Protein AF-A0A5C8MNT0-F1 (afdb_monomer_lite)

Sequence (65 aa):
LTEGDDLTFILNKDGEIKVEVVKKQRVSELLGILKTNKPFQPVDEIRKEVYRNMAEKELKDREED

Secondary structure (DSSP, 8-state):
--TT-EEEEEE-TTSPEEEEEEE---HHHHTTTS-TTS----HHHHHHHHHHHHHHHHHHHHH--

Structure (mmCIF, N/CA/C/O backbone):
data_AF-A0A5C8MNT0-F1
#
_entry.id   AF-A0A5C8MNT0-F1
#
loop_
_atom_site.group_PDB
_atom_site.id
_atom_site.type_symbol
_atom_site.label_atom_id
_atom_site.label_alt_id
_atom_site.label_comp_id
_atom_site.label_asym_id
_atom_site.label_entity_id
_atom_site.label_seq_id
_atom_site.pdbx_PDB_ins_code
_atom_site.Cartn_x
_atom_site.Cartn_y
_atom_site.Cartn_z
_atom_site.occupancy
_atom_site.B_iso_or_equiv
_atom_site.auth_seq_id
_atom_site.auth_comp_id
_atom_site.auth_asym_id
_atom_site.auth_atom_id
_atom_site.pdbx_PDB_model_num
ATOM 1 N N . LEU A 1 1 ? -10.800 -1.284 -1.384 1.00 60.50 1 LEU A N 1
ATOM 2 C CA . LEU A 1 1 ? -9.475 -0.780 -0.999 1.00 60.50 1 LEU A CA 1
ATOM 3 C C . LEU A 1 1 ? -9.689 0.202 0.125 1.00 60.50 1 LEU A C 1
ATOM 5 O O . LEU A 1 1 ? -10.280 1.254 -0.095 1.00 60.50 1 LEU A O 1
ATOM 9 N N . THR A 1 2 ? -9.328 -0.206 1.328 1.00 64.88 2 THR A N 1
ATOM 10 C CA . THR A 1 2 ? -9.361 0.614 2.540 1.00 64.88 2 THR A CA 1
ATOM 11 C C . THR A 1 2 ? -7.979 0.606 3.181 1.00 64.88 2 THR A C 1
ATOM 13 O O . THR A 1 2 ? -7.153 -0.249 2.868 1.00 64.88 2 THR A O 1
ATOM 16 N N . GLU A 1 3 ? -7.712 1.574 4.054 1.00 64.81 3 GLU A N 1
ATOM 17 C CA . GLU A 1 3 ? -6.452 1.635 4.796 1.00 64.81 3 GLU A CA 1
ATOM 18 C C . GLU A 1 3 ? -6.219 0.326 5.573 1.00 64.81 3 GLU A C 1
ATOM 20 O O . GLU A 1 3 ? -7.125 -0.166 6.247 1.00 64.81 3 GLU A O 1
ATOM 25 N N . GLY A 1 4 ? -5.023 -0.254 5.428 1.00 70.50 4 GLY A N 1
ATOM 26 C CA . GLY A 1 4 ? -4.655 -1.547 6.018 1.00 70.50 4 GLY A CA 1
ATOM 27 C C . GLY A 1 4 ? -4.816 -2.775 5.109 1.00 70.50 4 GLY A C 1
ATOM 28 O O . GLY A 1 4 ? -4.469 -3.869 5.539 1.00 70.50 4 GLY A O 1
ATOM 29 N N . ASP A 1 5 ? -5.308 -2.633 3.875 1.00 69.56 5 ASP A N 1
ATOM 30 C CA . ASP A 1 5 ? -5.300 -3.739 2.905 1.00 69.56 5 ASP A CA 1
ATOM 31 C C . ASP A 1 5 ? -3.878 -3.974 2.345 1.00 69.56 5 ASP A C 1
ATOM 33 O O . ASP A 1 5 ? -3.227 -3.032 1.885 1.00 69.56 5 ASP A O 1
ATOM 37 N N . ASP A 1 6 ? -3.425 -5.233 2.306 1.00 72.50 6 ASP A N 1
ATOM 38 C CA . ASP A 1 6 ? -2.174 -5.621 1.638 1.00 72.50 6 ASP A CA 1
ATOM 39 C C . ASP A 1 6 ? -2.400 -5.812 0.130 1.00 72.50 6 ASP A C 1
ATOM 41 O O . ASP A 1 6 ? -3.290 -6.565 -0.296 1.00 72.50 6 ASP A O 1
ATOM 45 N N . LEU A 1 7 ? -1.563 -5.164 -0.687 1.00 77.88 7 LEU A N 1
ATOM 46 C CA . LEU A 1 7 ? -1.671 -5.155 -2.148 1.00 77.88 7 LEU A CA 1
ATOM 47 C C . LEU A 1 7 ? -0.409 -5.701 -2.814 1.00 77.88 7 LEU A C 1
ATOM 49 O O . LEU A 1 7 ? 0.704 -5.332 -2.444 1.00 77.88 7 LEU A O 1
ATOM 53 N N . THR A 1 8 ? -0.591 -6.527 -3.845 1.00 73.44 8 THR A N 1
ATOM 54 C CA . THR A 1 8 ? 0.489 -6.920 -4.761 1.00 73.44 8 THR A CA 1
ATOM 55 C C . THR A 1 8 ? 0.383 -6.117 -6.047 1.00 73.44 8 THR A C 1
ATOM 57 O O . THR A 1 8 ? -0.684 -6.049 -6.658 1.00 73.44 8 THR A O 1
ATOM 60 N N . PHE A 1 9 ? 1.506 -5.531 -6.461 1.00 74.88 9 PHE A N 1
ATOM 61 C CA . PHE A 1 9 ? 1.642 -4.823 -7.728 1.00 74.88 9 PHE A CA 1
ATOM 62 C C . PHE A 1 9 ? 2.335 -5.741 -8.731 1.00 74.88 9 PHE A C 1
ATOM 64 O O . PHE A 1 9 ? 3.500 -6.096 -8.554 1.00 74.88 9 PHE A O 1
ATOM 71 N N . ILE A 1 10 ? 1.616 -6.129 -9.779 1.00 76.69 10 ILE A N 1
ATOM 72 C CA . ILE A 1 10 ? 2.141 -6.958 -10.862 1.00 76.69 10 ILE A CA 1
ATOM 73 C C . ILE A 1 10 ? 2.348 -6.048 -12.067 1.00 76.69 10 ILE A C 1
ATOM 75 O O . ILE A 1 10 ? 1.379 -5.571 -12.660 1.00 76.69 10 ILE A O 1
ATOM 79 N N . LEU A 1 11 ? 3.611 -5.806 -12.417 1.00 67.50 11 LEU A N 1
ATOM 80 C CA . LEU A 1 11 ? 3.972 -5.135 -13.661 1.00 67.50 11 LEU A CA 1
ATOM 81 C C . LEU A 1 11 ? 3.905 -6.160 -14.795 1.00 67.50 11 LEU A C 1
ATOM 83 O O . LEU A 1 11 ? 4.628 -7.160 -14.776 1.00 67.50 11 LEU A O 1
ATOM 87 N N . ASN A 1 12 ? 3.022 -5.940 -15.765 1.00 74.00 12 ASN A N 1
ATOM 88 C CA . ASN A 1 12 ? 2.991 -6.768 -16.964 1.00 74.00 12 ASN A CA 1
ATOM 89 C C . ASN A 1 12 ? 4.067 -6.314 -17.968 1.00 74.00 12 ASN A C 1
ATOM 91 O O . ASN A 1 12 ? 4.662 -5.243 -17.848 1.00 74.00 12 ASN A O 1
ATOM 95 N N . LYS A 1 13 ? 4.338 -7.157 -18.970 1.00 78.94 13 LYS A N 1
ATOM 96 C CA . LYS A 1 13 ? 5.361 -6.890 -19.997 1.00 78.94 13 LYS A CA 1
ATOM 97 C C . LYS A 1 13 ? 5.044 -5.670 -20.871 1.00 78.94 13 LYS A C 1
ATOM 99 O O . LYS A 1 13 ? 5.946 -5.159 -21.524 1.00 78.94 13 LYS A O 1
ATOM 104 N N . ASP A 1 14 ? 3.798 -5.209 -20.837 1.00 81.38 14 ASP A N 1
ATOM 105 C CA . ASP A 1 14 ? 3.299 -4.057 -21.586 1.00 81.38 14 ASP A CA 1
ATOM 106 C C . ASP A 1 14 ? 3.408 -2.746 -20.779 1.00 81.38 14 ASP A C 1
ATOM 108 O O . ASP A 1 14 ? 3.031 -1.681 -21.262 1.00 81.38 14 ASP A O 1
ATOM 112 N N . GLY A 1 15 ? 3.948 -2.806 -19.554 1.00 75.31 15 GLY A N 1
ATOM 113 C CA . GLY A 1 15 ? 4.155 -1.647 -18.684 1.00 75.31 15 GLY A CA 1
ATOM 114 C C . GLY A 1 15 ? 2.929 -1.235 -17.863 1.00 75.31 15 GLY A C 1
ATOM 115 O O . GLY A 1 15 ? 2.967 -0.213 -17.181 1.00 75.31 15 GLY A O 1
ATOM 116 N N . GLU A 1 16 ? 1.847 -2.012 -17.884 1.00 72.62 16 GLU A N 1
ATOM 117 C CA . GLU A 1 16 ? 0.673 -1.782 -17.048 1.00 72.62 16 GLU A CA 1
ATOM 118 C C . GLU A 1 16 ? 0.837 -2.436 -15.672 1.00 72.62 16 GLU A C 1
ATOM 120 O O . GLU A 1 16 ? 1.325 -3.561 -15.526 1.00 72.62 16 GLU A O 1
ATOM 125 N N . ILE A 1 17 ? 0.360 -1.735 -14.646 1.00 73.75 17 ILE A N 1
ATOM 126 C CA . ILE A 1 17 ? 0.371 -2.216 -13.268 1.00 73.75 17 ILE A CA 1
ATOM 127 C C . ILE A 1 17 ? -1.021 -2.739 -12.922 1.00 73.75 17 ILE A C 1
ATOM 129 O O . ILE A 1 17 ? -1.990 -1.978 -12.887 1.00 73.75 17 ILE A O 1
ATOM 133 N N . LYS A 1 18 ? -1.120 -4.034 -12.612 1.00 73.38 18 LYS A N 1
ATOM 134 C CA . LYS A 1 18 ? -2.318 -4.630 -12.011 1.00 73.38 18 LYS A CA 1
ATOM 135 C C . LYS A 1 18 ? -2.144 -4.740 -10.502 1.00 73.38 18 LYS A C 1
ATOM 137 O O . LYS A 1 18 ? -1.104 -5.182 -10.019 1.00 73.38 18 LYS A O 1
ATOM 142 N N . VAL A 1 19 ? -3.175 -4.322 -9.773 1.00 73.19 19 VAL A N 1
ATOM 143 C CA . VAL A 1 19 ? -3.222 -4.349 -8.308 1.00 73.19 19 VAL A CA 1
ATOM 144 C C . VAL A 1 19 ? -4.175 -5.450 -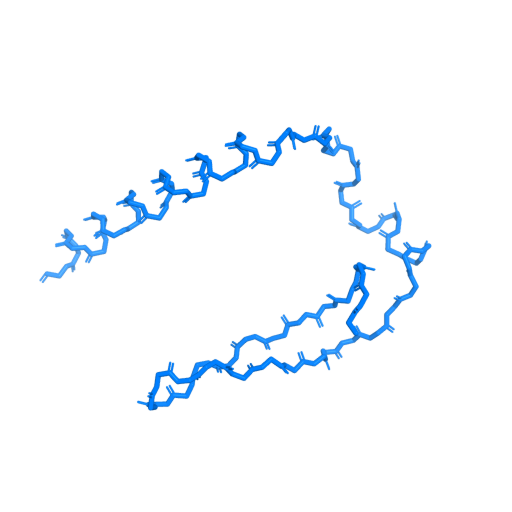7.872 1.00 73.19 19 VAL A C 1
ATOM 146 O O . VAL A 1 19 ? -5.362 -5.400 -8.196 1.00 73.19 19 VAL A O 1
ATOM 149 N N . GLU A 1 20 ? -3.672 -6.417 -7.111 1.00 74.44 20 GLU A N 1
ATOM 150 C CA . GLU A 1 20 ? -4.481 -7.492 -6.533 1.00 74.44 20 GLU A CA 1
ATOM 151 C C . GLU A 1 20 ? -4.482 -7.414 -5.004 1.00 74.44 2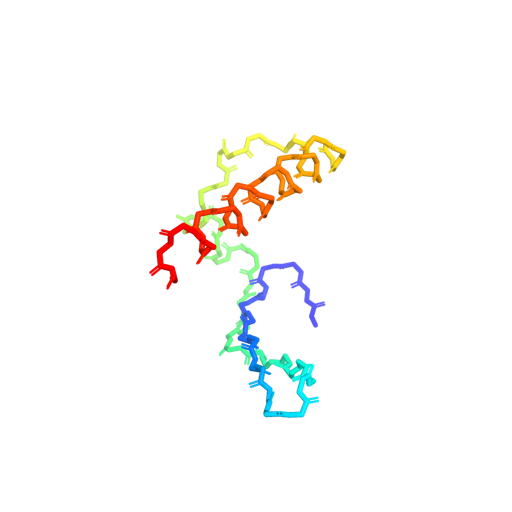0 GLU A C 1
ATOM 153 O O . GLU A 1 20 ? -3.448 -7.181 -4.370 1.00 74.44 20 GLU A O 1
ATOM 158 N N . VAL A 1 21 ? -5.662 -7.606 -4.408 1.00 68.00 21 VAL A N 1
ATOM 159 C CA . VAL A 1 21 ? -5.821 -7.663 -2.950 1.00 68.00 21 VAL A CA 1
ATOM 160 C C . VAL A 1 21 ? -5.372 -9.038 -2.478 1.00 68.00 21 VAL A C 1
ATOM 162 O O . VAL A 1 21 ? -6.009 -10.041 -2.793 1.00 68.00 21 VAL A O 1
ATOM 165 N N . VAL A 1 22 ? -4.291 -9.079 -1.705 1.00 65.31 22 VAL A N 1
ATOM 166 C CA . VAL A 1 22 ? -3.704 -10.336 -1.217 1.00 65.31 22 VAL A CA 1
ATOM 167 C C . VAL A 1 22 ? -4.458 -10.837 0.004 1.00 65.31 22 VAL A C 1
ATOM 169 O O . VAL A 1 22 ? -4.715 -12.031 0.154 1.00 65.31 22 VAL A O 1
ATOM 172 N N . LYS A 1 23 ? -4.815 -9.916 0.901 1.00 67.69 23 LYS A N 1
ATOM 173 C CA . LYS A 1 23 ? -5.464 -10.245 2.162 1.00 67.69 23 LYS A CA 1
ATOM 174 C C . LYS A 1 23 ? -6.261 -9.058 2.671 1.00 67.69 23 LYS A C 1
ATOM 176 O O . LYS A 1 23 ? -5.776 -7.932 2.696 1.00 67.69 23 LYS A O 1
ATOM 181 N N . LYS A 1 24 ? -7.487 -9.336 3.107 1.00 69.44 24 LYS A N 1
ATOM 182 C CA . LYS A 1 24 ? -8.375 -8.345 3.711 1.00 69.44 24 LYS A CA 1
ATOM 183 C C . LYS A 1 24 ? -8.397 -8.554 5.217 1.00 69.44 24 LYS A C 1
ATOM 185 O O . LYS A 1 24 ? -8.814 -9.617 5.675 1.00 69.44 24 LYS A O 1
ATOM 190 N N . GLN A 1 25 ? -7.940 -7.564 5.972 1.00 68.19 25 GLN A N 1
ATOM 191 C CA . GLN A 1 25 ? -7.885 -7.610 7.43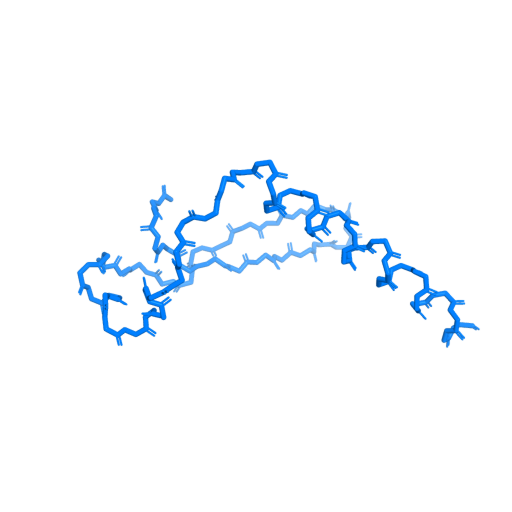4 1.00 68.19 25 GLN A CA 1
ATOM 192 C C . GLN A 1 25 ? -8.514 -6.353 8.021 1.00 68.19 25 GLN A C 1
ATOM 194 O O . GLN A 1 25 ? -8.552 -5.303 7.379 1.00 68.19 25 GLN A O 1
ATOM 199 N N . ARG A 1 26 ? -9.043 -6.446 9.241 1.00 71.00 26 ARG A N 1
ATOM 200 C CA . ARG A 1 26 ? -9.509 -5.248 9.947 1.00 71.00 26 ARG A CA 1
ATOM 201 C C . ARG A 1 26 ? -8.303 -4.485 10.480 1.00 71.00 26 ARG A C 1
ATOM 203 O O . ARG A 1 26 ? -7.381 -5.086 11.017 1.00 71.00 26 ARG A O 1
ATOM 210 N N . VAL A 1 27 ? -8.361 -3.155 10.451 1.00 68.12 27 VAL A N 1
ATOM 211 C CA . VAL A 1 27 ? -7.310 -2.284 11.017 1.00 68.12 27 VAL A CA 1
ATOM 212 C C . VAL A 1 27 ? -6.994 -2.640 12.479 1.00 68.12 27 VAL A C 1
ATOM 214 O O . VAL A 1 27 ? -5.838 -2.639 12.889 1.00 68.12 27 VAL A O 1
ATOM 217 N N . SER A 1 28 ? -8.005 -3.047 13.256 1.00 71.56 28 SER A N 1
ATOM 218 C CA . SER A 1 28 ? -7.836 -3.519 14.637 1.00 71.56 28 SER A CA 1
ATOM 219 C C . SER A 1 28 ? -6.967 -4.775 14.768 1.00 71.56 28 SER A C 1
ATOM 221 O O . SER A 1 28 ? -6.292 -4.944 15.776 1.00 71.56 28 SER A O 1
ATOM 223 N N . GLU A 1 29 ? -6.975 -5.658 13.768 1.00 71.62 29 GLU A N 1
ATOM 224 C CA . GLU A 1 29 ? -6.158 -6.881 13.740 1.00 71.62 29 GLU A CA 1
ATOM 225 C C . GLU A 1 29 ? -4.691 -6.568 13.417 1.00 71.62 29 GLU A C 1
ATOM 227 O O . GLU A 1 29 ? -3.797 -7.337 13.760 1.00 71.62 29 GLU A O 1
ATOM 232 N N . LEU A 1 30 ? -4.439 -5.420 12.784 1.00 68.31 30 LEU A N 1
ATOM 233 C CA . LEU A 1 30 ? -3.112 -4.965 12.377 1.00 68.31 30 LEU A CA 1
ATOM 234 C C . LEU A 1 30 ? -2.441 -4.068 13.426 1.00 68.31 30 LEU A C 1
ATOM 236 O O . LEU A 1 30 ? -1.229 -3.868 13.371 1.00 68.31 30 LEU A O 1
ATOM 240 N N . LEU A 1 31 ? -3.200 -3.568 14.405 1.00 58.91 31 LEU A N 1
ATOM 241 C CA . LEU A 1 31 ? -2.777 -2.550 15.376 1.00 58.91 31 LEU A CA 1
ATOM 242 C C . LEU A 1 31 ? -1.599 -2.979 16.279 1.00 58.91 31 LEU A C 1
ATOM 244 O O . LEU A 1 31 ? -0.923 -2.119 16.835 1.00 58.91 31 LEU A O 1
ATOM 248 N N . GLY A 1 32 ? -1.333 -4.288 16.396 1.00 59.91 32 GLY A N 1
ATOM 249 C CA . GLY A 1 32 ? -0.175 -4.854 17.110 1.00 59.91 32 GLY A CA 1
ATOM 250 C C . GLY A 1 32 ? 0.930 -5.439 16.217 1.00 59.91 32 GLY A C 1
ATOM 251 O O . GLY A 1 32 ? 1.983 -5.814 16.725 1.00 59.91 32 GLY A O 1
ATOM 252 N N . ILE A 1 33 ? 0.698 -5.537 14.905 1.00 63.06 33 ILE A N 1
ATOM 253 C CA . ILE A 1 33 ? 1.652 -6.085 13.921 1.00 63.06 33 ILE A CA 1
ATOM 254 C C . ILE A 1 33 ? 2.358 -4.944 13.187 1.00 63.06 33 ILE A C 1
ATOM 256 O O . ILE A 1 33 ? 3.568 -4.983 12.961 1.00 63.06 33 ILE A O 1
ATOM 260 N N . LEU A 1 34 ? 1.603 -3.906 12.828 1.00 60.38 34 LEU A N 1
ATOM 261 C CA . LEU A 1 34 ? 2.149 -2.697 12.239 1.00 60.38 34 LEU A CA 1
ATOM 262 C C . LEU A 1 34 ? 2.942 -1.950 13.312 1.00 60.38 34 LEU A C 1
ATOM 264 O O . LEU A 1 34 ? 2.466 -1.750 14.428 1.00 60.38 34 LEU A O 1
ATOM 268 N N . LYS A 1 35 ? 4.157 -1.506 12.973 1.00 58.34 35 LYS A N 1
ATOM 269 C CA . LYS A 1 35 ? 4.920 -0.571 13.809 1.00 58.34 35 LYS A CA 1
ATOM 270 C C . LYS A 1 35 ? 4.204 0.786 13.806 1.00 58.34 35 LYS A C 1
ATOM 272 O O . LYS A 1 35 ? 4.590 1.702 13.089 1.00 58.34 35 LYS A O 1
ATOM 277 N N . THR A 1 36 ? 3.150 0.903 14.605 1.00 58.81 36 THR A N 1
ATOM 278 C CA . THR A 1 36 ? 2.273 2.078 14.726 1.00 58.81 36 THR A CA 1
ATOM 279 C C . THR A 1 36 ? 2.923 3.244 15.474 1.00 58.81 36 THR A C 1
ATOM 281 O O . THR A 1 36 ? 2.384 4.342 15.488 1.00 58.81 36 THR A O 1
ATOM 284 N N . ASN A 1 37 ? 4.127 3.050 16.020 1.00 59.44 37 ASN A N 1
ATOM 285 C CA . ASN A 1 37 ? 4.887 4.099 16.703 1.00 59.44 37 ASN A CA 1
ATOM 286 C C . ASN A 1 37 ? 5.625 5.056 15.754 1.00 59.44 37 ASN A C 1
ATOM 288 O O . ASN A 1 37 ? 6.403 5.882 16.233 1.00 59.44 37 ASN A O 1
ATOM 292 N N . LYS A 1 38 ? 5.448 4.955 14.428 1.00 62.88 38 LYS A N 1
ATOM 293 C CA . LYS A 1 38 ? 6.018 5.962 13.529 1.00 62.88 38 LYS A CA 1
ATOM 294 C C . LYS A 1 38 ? 5.133 7.212 13.623 1.00 62.88 38 LYS A C 1
ATOM 296 O O . LYS A 1 38 ? 3.966 7.129 13.242 1.00 62.88 38 LYS A O 1
ATOM 301 N N . PRO A 1 39 ? 5.634 8.344 14.150 1.00 67.75 39 PRO A N 1
ATOM 302 C CA . PRO A 1 39 ? 4.854 9.572 14.165 1.00 67.75 39 PRO A CA 1
ATOM 303 C C . PRO A 1 39 ? 4.434 9.910 12.735 1.00 67.75 39 PRO A C 1
ATOM 305 O O . PRO A 1 39 ? 5.222 9.759 11.798 1.00 67.75 39 PRO A O 1
ATOM 308 N N . PHE A 1 40 ? 3.179 10.329 12.573 1.00 66.50 40 PHE A N 1
ATOM 309 C CA . PHE A 1 40 ? 2.663 10.750 11.278 1.00 66.50 40 PHE A CA 1
ATOM 310 C C . PHE A 1 40 ? 3.483 11.947 10.791 1.00 66.50 40 PHE A C 1
ATOM 312 O O . PHE A 1 40 ? 3.436 13.023 11.388 1.00 66.50 40 PHE A O 1
ATOM 319 N N . GLN A 1 41 ? 4.265 11.743 9.733 1.00 72.94 41 GLN A N 1
ATOM 320 C CA . GLN A 1 41 ? 5.005 12.822 9.093 1.00 72.94 41 GLN A CA 1
ATOM 321 C C . GLN A 1 41 ? 4.092 13.534 8.090 1.00 72.94 41 GLN A C 1
ATOM 323 O O . GLN A 1 41 ? 3.305 12.870 7.408 1.00 72.94 41 GLN A O 1
ATOM 328 N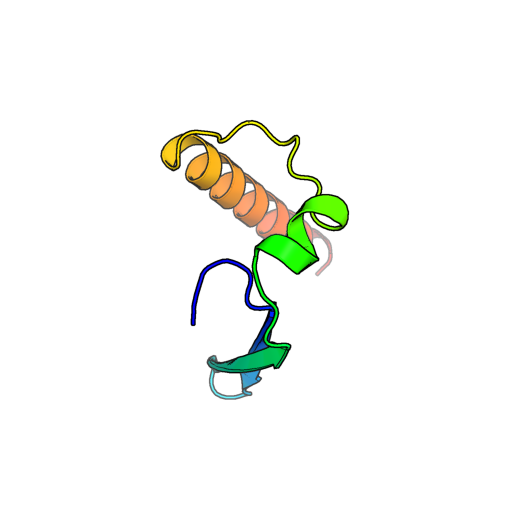 N . PRO A 1 42 ? 4.182 14.868 7.964 1.00 83.94 42 PRO A N 1
ATOM 329 C CA . PRO A 1 42 ? 3.464 15.597 6.931 1.00 83.94 42 PRO A CA 1
ATOM 330 C C . PRO A 1 42 ? 3.726 14.996 5.546 1.00 83.94 42 PRO A C 1
ATOM 332 O O . PRO A 1 42 ? 4.858 14.650 5.204 1.00 83.94 42 PRO A O 1
ATOM 335 N N . VAL A 1 43 ? 2.676 14.904 4.728 1.00 79.38 43 VAL A N 1
ATOM 336 C CA . VAL A 1 43 ? 2.722 14.273 3.395 1.00 79.38 43 VAL A CA 1
ATOM 337 C C . VAL A 1 43 ? 3.831 14.858 2.514 1.00 79.38 43 VAL A C 1
ATOM 339 O O . VAL A 1 43 ? 4.469 14.129 1.756 1.00 79.38 43 VAL A O 1
ATOM 342 N N . ASP A 1 44 ? 4.103 16.157 2.640 1.00 84.00 44 ASP A N 1
ATOM 343 C CA . ASP A 1 44 ? 5.159 16.830 1.882 1.00 84.00 44 ASP A CA 1
ATOM 344 C C . ASP A 1 44 ? 6.570 16.368 2.271 1.00 84.00 44 ASP A C 1
ATOM 346 O O . ASP A 1 44 ? 7.447 16.284 1.409 1.00 84.00 44 ASP A O 1
ATOM 350 N N . GLU A 1 45 ? 6.799 16.032 3.544 1.00 83.19 45 GLU A N 1
ATOM 351 C CA . GLU A 1 45 ? 8.075 15.478 4.007 1.00 83.19 45 GLU A CA 1
ATOM 352 C C . GLU A 1 45 ? 8.272 14.057 3.482 1.00 83.19 45 GLU A C 1
ATOM 354 O O . GLU A 1 45 ? 9.328 13.751 2.927 1.00 83.19 45 GLU A O 1
ATOM 359 N N . ILE A 1 46 ? 7.223 13.232 3.555 1.00 83.88 46 ILE A N 1
ATOM 360 C CA . ILE A 1 46 ? 7.226 11.869 3.005 1.00 83.88 46 ILE A CA 1
ATOM 361 C C . ILE A 1 46 ? 7.524 11.913 1.503 1.00 83.88 46 ILE A C 1
ATOM 363 O O . ILE A 1 46 ? 8.367 11.173 1.002 1.00 83.88 46 ILE A O 1
ATOM 367 N N . ARG A 1 47 ? 6.869 12.816 0.767 1.00 83.94 47 ARG A N 1
ATOM 368 C CA . ARG A 1 47 ? 7.048 12.952 -0.682 1.00 83.94 47 ARG A CA 1
ATOM 369 C C .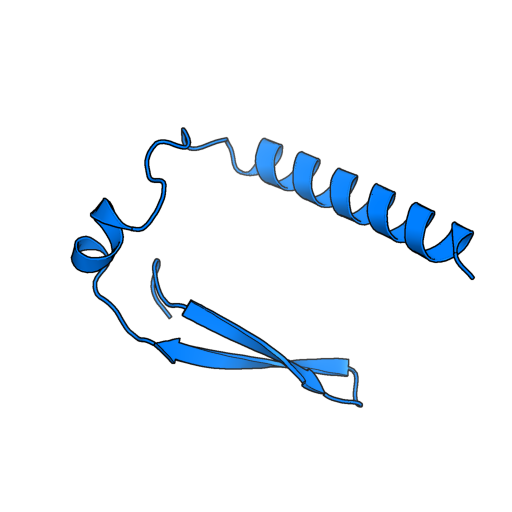 ARG A 1 47 ? 8.479 13.358 -1.047 1.00 83.94 47 ARG A C 1
ATOM 371 O O . ARG A 1 47 ? 9.041 12.806 -1.991 1.00 83.94 47 ARG A O 1
ATOM 378 N N . LYS A 1 48 ? 9.081 14.293 -0.304 1.00 88.62 48 LYS A N 1
ATOM 379 C CA . LYS A 1 48 ? 10.485 14.691 -0.498 1.00 88.62 48 LYS A CA 1
ATOM 380 C C . LYS A 1 48 ? 11.447 13.530 -0.251 1.00 88.62 48 LYS A C 1
ATOM 382 O O . LYS A 1 48 ? 12.353 13.327 -1.056 1.00 88.62 48 LYS A O 1
ATOM 387 N N . GLU A 1 49 ? 11.245 12.773 0.826 1.00 86.81 49 GLU A N 1
ATOM 388 C CA . GLU A 1 49 ? 12.068 11.603 1.148 1.00 86.81 49 GLU A CA 1
ATOM 389 C C . GLU A 1 49 ? 11.978 10.539 0.047 1.00 86.81 49 GLU A C 1
ATOM 391 O O . GLU A 1 49 ? 13.003 10.063 -0.436 1.00 86.81 49 GLU A O 1
ATOM 396 N N . VAL A 1 50 ? 10.766 10.224 -0.414 1.00 86.50 50 VAL A N 1
ATOM 397 C CA . VAL A 1 50 ? 10.539 9.232 -1.474 1.00 86.50 50 VAL A CA 1
ATOM 398 C C . VAL A 1 50 ? 11.195 9.653 -2.790 1.00 86.50 50 VAL A C 1
ATOM 400 O O . VAL A 1 50 ? 11.881 8.838 -3.403 1.00 86.50 50 VAL A O 1
ATOM 403 N N . TYR A 1 51 ? 11.055 10.914 -3.216 1.00 87.44 51 TYR A N 1
ATOM 404 C CA . TYR A 1 51 ? 11.714 11.389 -4.440 1.00 87.44 51 TYR A CA 1
ATOM 405 C C . TYR A 1 51 ? 13.236 11.332 -4.354 1.00 87.44 51 TYR A C 1
ATOM 407 O O . TYR A 1 51 ? 13.880 10.935 -5.324 1.00 87.44 51 TYR A O 1
ATOM 415 N N . ARG A 1 52 ? 13.809 11.684 -3.200 1.00 89.00 52 ARG A N 1
ATOM 416 C CA . ARG A 1 52 ? 15.252 11.571 -2.980 1.00 89.00 52 ARG A CA 1
ATOM 417 C C . ARG A 1 52 ? 15.710 10.116 -3.082 1.00 89.00 52 ARG A C 1
ATOM 419 O O . ARG A 1 52 ? 16.635 9.835 -3.833 1.00 89.00 52 ARG A O 1
ATOM 426 N N . ASN A 1 53 ? 15.025 9.199 -2.403 1.00 88.69 53 ASN A N 1
ATOM 427 C CA . ASN A 1 53 ? 15.394 7.783 -2.400 1.00 88.69 53 ASN A CA 1
ATOM 428 C C . ASN A 1 53 ? 15.268 7.149 -3.798 1.00 88.69 53 ASN A C 1
ATOM 430 O O . ASN A 1 53 ? 16.089 6.314 -4.168 1.00 88.69 53 ASN A O 1
ATOM 434 N N . MET A 1 54 ? 14.266 7.545 -4.594 1.00 84.88 54 MET A N 1
ATOM 435 C CA . MET A 1 54 ? 14.147 7.095 -5.988 1.00 84.88 54 MET A CA 1
ATOM 436 C C . MET A 1 54 ? 15.287 7.628 -6.859 1.00 84.88 54 MET A C 1
ATOM 438 O O . MET A 1 54 ? 15.852 6.868 -7.635 1.00 84.88 54 MET A O 1
ATOM 442 N N . ALA A 1 55 ? 15.659 8.901 -6.703 1.00 84.00 55 ALA A N 1
ATOM 443 C CA . ALA A 1 55 ? 16.782 9.480 -7.438 1.00 84.00 55 ALA A CA 1
ATOM 444 C C . ALA A 1 55 ? 18.119 8.806 -7.082 1.00 84.00 55 ALA A C 1
ATOM 446 O O . ALA A 1 55 ? 18.912 8.514 -7.970 1.00 84.00 55 ALA A O 1
ATOM 447 N N . GLU A 1 56 ? 18.356 8.519 -5.800 1.00 86.31 56 GLU A N 1
ATOM 448 C CA . GLU A 1 56 ? 19.546 7.790 -5.340 1.00 86.31 56 GLU A CA 1
ATOM 449 C C . GLU A 1 56 ? 19.595 6.365 -5.900 1.00 86.31 56 GLU A C 1
ATOM 451 O O . GLU A 1 56 ? 20.656 5.903 -6.316 1.00 86.31 56 GLU A O 1
ATOM 456 N N . LYS A 1 57 ? 18.447 5.682 -5.958 1.00 84.00 57 LYS A N 1
ATOM 457 C CA . LYS A 1 57 ? 18.356 4.339 -6.530 1.00 84.00 57 LYS A CA 1
ATOM 458 C C . LYS A 1 57 ? 18.659 4.333 -8.031 1.00 84.00 57 LYS A C 1
ATOM 460 O O . LYS A 1 57 ? 19.475 3.539 -8.470 1.00 84.00 57 LYS A O 1
ATOM 465 N N . GLU A 1 58 ? 18.069 5.252 -8.792 1.00 79.69 58 GLU A N 1
ATOM 466 C CA . GLU A 1 58 ? 18.321 5.398 -10.234 1.00 79.69 58 GLU A CA 1
ATOM 467 C C . GLU A 1 58 ? 19.791 5.691 -10.557 1.00 79.69 58 GLU A C 1
ATOM 469 O O . GLU A 1 58 ? 20.307 5.240 -11.574 1.00 79.69 58 GLU A O 1
ATOM 474 N N . LEU A 1 59 ? 20.479 6.460 -9.708 1.00 77.25 59 LEU A N 1
ATOM 475 C CA . LEU A 1 59 ? 21.911 6.710 -9.871 1.00 77.25 59 LEU A CA 1
ATOM 476 C C . LEU A 1 59 ? 22.731 5.448 -9.612 1.00 77.25 59 LEU A C 1
ATOM 478 O O . LEU A 1 59 ? 23.634 5.148 -10.384 1.00 77.25 59 LEU A O 1
ATOM 482 N N . LYS A 1 60 ? 22.389 4.696 -8.564 1.00 77.75 60 LYS A N 1
ATOM 483 C CA . LYS A 1 60 ? 23.086 3.460 -8.212 1.00 77.75 60 LYS A CA 1
ATOM 484 C C . LYS A 1 60 ? 22.887 2.359 -9.256 1.00 77.75 60 LYS A C 1
ATOM 486 O O . LYS A 1 60 ? 23.853 1.715 -9.644 1.00 77.75 60 LYS A O 1
ATOM 491 N N . ASP A 1 61 ? 21.663 2.199 -9.753 1.00 72.62 61 ASP A N 1
ATOM 492 C CA . ASP A 1 61 ? 21.334 1.209 -10.782 1.00 72.62 61 ASP A CA 1
ATOM 493 C C . ASP A 1 61 ? 22.088 1.501 -12.103 1.00 72.62 61 ASP A C 1
ATOM 495 O O . ASP A 1 61 ? 22.409 0.580 -12.840 1.00 72.62 61 ASP A O 1
ATOM 499 N N . ARG A 1 62 ? 22.455 2.765 -12.376 1.00 65.25 62 ARG A N 1
ATOM 500 C CA . ARG A 1 62 ? 23.281 3.159 -13.538 1.00 65.25 62 ARG A CA 1
ATOM 501 C C . ARG A 1 62 ? 24.790 2.998 -13.348 1.00 65.25 62 ARG A C 1
ATOM 503 O O . ARG A 1 62 ? 25.517 3.077 -14.330 1.00 65.25 62 ARG A O 1
ATOM 510 N N . GLU A 1 63 ? 25.270 2.871 -12.113 1.00 64.50 63 GLU A N 1
ATOM 511 C CA . GLU A 1 63 ? 26.691 2.629 -11.816 1.00 64.50 63 GLU A CA 1
ATOM 512 C C . GLU A 1 63 ? 27.036 1.129 -11.818 1.00 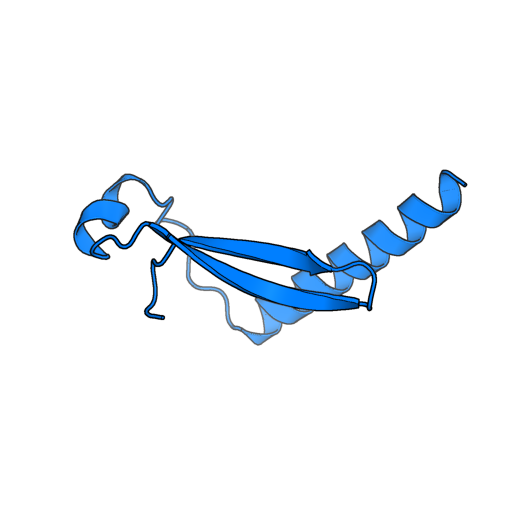64.50 63 GLU A C 1
ATOM 514 O O . GLU A 1 63 ? 28.213 0.774 -11.880 1.00 64.50 63 GLU A O 1
ATOM 519 N N . GLU A 1 64 ? 26.024 0.258 -11.743 1.00 57.59 64 GLU A N 1
ATOM 520 C CA . GLU A 1 64 ? 26.164 -1.205 -11.752 1.00 57.59 64 GLU A CA 1
ATOM 521 C C . GLU A 1 64 ? 25.983 -1.839 -13.160 1.00 57.59 64 GLU A C 1
ATOM 523 O O . GLU A 1 64 ? 26.218 -3.042 -13.298 1.00 57.59 64 GLU A O 1
ATOM 528 N N . ASP A 1 65 ? 25.648 -1.037 -14.187 1.00 51.19 65 ASP A N 1
ATOM 529 C CA . ASP A 1 65 ? 25.539 -1.398 -15.622 1.00 51.19 65 ASP A CA 1
ATOM 530 C C . ASP A 1 65 ? 26.793 -1.003 -16.439 1.00 51.19 65 ASP A C 1
ATOM 532 O O . ASP A 1 65 ? 27.197 -1.786 -17.337 1.00 51.19 65 ASP A O 1
#

Radius of gyration: 16.24 Å; chains: 1; bounding box: 36×27×39 Å

pLDDT: mean 72.9, std 9.23, range [51.19, 89.0]

Foldseek 3Di:
DDPPFDWDWDQDPVRDTDIDGPDDDDPVVCVVVDPPPPPDDPPVVVVVVVVVVVVVVVVVVVVVD